Protein AF-A0A7J4TSA5-F1 (afdb_monomer)

Secondary structure (DSSP, 8-state):
------EEEE--SSTTS-HHHHHHHHHHHHHHTT-----EEEEE-GGG-EEEEEE-

Nearest PDB structures (foldseek):
  3ep7-assembly1_A  TM=5.470E-01  e=9.585E+00  Homo sapiens

Sequence (56 aa):
MARVVVTLRIMPESPETDLKKLEQKASEKIKAFGCEVGKTEIRPVAFGLKALLLYF

Radius of gyration: 12.15 Å; Cα contacts (8 Å, |Δi|>4): 74; chains: 1; bounding box: 33×13×34 Å

Foldseek 3Di:
DDDDKDKDKDWDPDLPDDVVVVVVVVCVVCVVVVHDWDDWDWDQDPPNTIIIITID

pLDDT: mean 82.78, std 5.26, range [57.75, 88.75]

Solvent-accessible surface area (backbone atoms only — not comparable to full-atom values): 3416 Å² total; per-residue (Å²): 136,90,87,76,79,47,76,48,76,45,73,62,96,50,58,84,56,61,60,68,62,50,50,52,54,49,45,52,50,38,46,73,72,73,42,64,72,61,57,75,47,80,43,79,44,81,90,72,26,53,31,40,37,39,34,55

Mean predicted aligned error: 5.11 Å

Structure (mmCIF, N/CA/C/O backbone):
data_AF-A0A7J4TSA5-F1
#
_entry.id   AF-A0A7J4TSA5-F1
#
loop_
_atom_site.group_PDB
_atom_site.id
_atom_site.type_symbol
_atom_site.label_atom_id
_atom_site.label_alt_id
_atom_site.label_comp_id
_atom_site.label_asym_id
_atom_site.label_entity_id
_atom_site.label_seq_id
_atom_site.pdbx_PDB_ins_code
_atom_site.Cartn_x
_atom_site.Cartn_y
_atom_site.Cartn_z
_atom_site.occupancy
_atom_site.B_iso_or_equiv
_atom_site.auth_seq_id
_atom_site.auth_comp_id
_atom_site.auth_asym_id
_atom_site.auth_atom_id
_atom_site.pdbx_PDB_model_num
ATOM 1 N N . MET A 1 1 ? 14.910 -2.211 -23.668 1.00 57.75 1 MET A N 1
ATOM 2 C CA . MET A 1 1 ? 14.660 -2.077 -22.216 1.00 57.75 1 MET A CA 1
ATOM 3 C C . MET A 1 1 ? 13.181 -2.296 -21.970 1.00 57.75 1 MET A C 1
ATOM 5 O O . MET A 1 1 ? 12.383 -1.551 -22.522 1.00 57.75 1 MET A O 1
ATOM 9 N N . ALA A 1 2 ? 12.819 -3.330 -21.213 1.00 80.19 2 ALA A N 1
ATOM 10 C CA . ALA A 1 2 ? 11.440 -3.532 -20.783 1.00 80.19 2 ALA A CA 1
ATOM 11 C C . ALA A 1 2 ? 11.211 -2.735 -19.492 1.00 80.19 2 ALA A C 1
ATOM 13 O O . ALA A 1 2 ? 12.002 -2.848 -18.559 1.00 80.19 2 ALA A O 1
ATOM 14 N N . ARG A 1 3 ? 10.163 -1.909 -19.455 1.00 79.12 3 ARG A N 1
ATOM 15 C CA . ARG A 1 3 ? 9.680 -1.253 -18.234 1.00 79.12 3 ARG A CA 1
ATOM 16 C C . ARG A 1 3 ? 8.444 -2.008 -17.766 1.00 79.12 3 ARG A C 1
ATOM 18 O O . ARG A 1 3 ? 7.506 -2.167 -18.542 1.00 79.12 3 ARG A O 1
ATOM 25 N N . VAL A 1 4 ? 8.471 -2.485 -16.529 1.00 83.88 4 VAL A N 1
ATOM 26 C CA . VAL A 1 4 ? 7.334 -3.136 -15.875 1.00 83.88 4 VAL A CA 1
ATOM 27 C C . VAL A 1 4 ? 6.800 -2.160 -14.845 1.00 83.88 4 VAL A C 1
ATOM 29 O O . VAL A 1 4 ? 7.585 -1.582 -14.105 1.00 83.88 4 VAL A O 1
ATOM 32 N N . VAL A 1 5 ? 5.484 -1.968 -14.833 1.00 85.44 5 VAL A N 1
ATOM 33 C CA . VAL A 1 5 ? 4.800 -1.161 -13.823 1.00 85.44 5 VAL A CA 1
ATOM 34 C C . VAL A 1 5 ? 4.016 -2.113 -12.936 1.00 85.44 5 VAL A C 1
ATOM 36 O O . VAL A 1 5 ? 3.156 -2.854 -13.416 1.00 85.44 5 VAL A O 1
ATOM 39 N N . VAL A 1 6 ? 4.317 -2.101 -11.646 1.00 86.38 6 VAL A N 1
ATOM 40 C CA . VAL A 1 6 ? 3.651 -2.885 -10.615 1.00 86.38 6 VAL A CA 1
ATOM 41 C C . VAL A 1 6 ? 2.710 -1.966 -9.850 1.00 86.38 6 VAL A C 1
ATOM 43 O O . VAL A 1 6 ? 3.074 -0.874 -9.426 1.00 86.38 6 VAL A O 1
ATOM 46 N N . THR A 1 7 ? 1.466 -2.409 -9.674 1.00 88.31 7 THR A N 1
ATOM 47 C CA . THR A 1 7 ? 0.495 -1.705 -8.830 1.00 88.31 7 THR A CA 1
ATOM 48 C C . THR A 1 7 ? 0.323 -2.468 -7.527 1.00 88.31 7 THR A C 1
ATOM 50 O O . THR A 1 7 ? -0.228 -3.569 -7.511 1.00 88.31 7 THR A O 1
ATOM 53 N N . LEU A 1 8 ? 0.774 -1.884 -6.423 1.00 86.88 8 LEU A N 1
ATOM 54 C CA . LEU A 1 8 ? 0.624 -2.437 -5.086 1.00 86.88 8 LEU A CA 1
ATOM 55 C C . LEU A 1 8 ? -0.599 -1.815 -4.412 1.00 86.88 8 LEU A C 1
ATOM 57 O O . LEU A 1 8 ? -0.631 -0.617 -4.134 1.00 86.88 8 LEU A O 1
ATOM 61 N N . ARG A 1 9 ? -1.612 -2.641 -4.143 1.00 87.44 9 ARG A N 1
ATOM 62 C CA . ARG A 1 9 ? -2.833 -2.227 -3.446 1.00 87.44 9 ARG A CA 1
ATOM 63 C C . ARG A 1 9 ? -2.755 -2.629 -1.978 1.00 87.44 9 ARG A C 1
ATOM 65 O O . ARG A 1 9 ? -2.814 -3.814 -1.664 1.00 87.44 9 ARG A O 1
ATOM 72 N N . ILE A 1 10 ? -2.685 -1.644 -1.091 1.00 84.38 10 ILE A N 1
ATOM 73 C CA . ILE A 1 10 ? -2.692 -1.841 0.356 1.00 84.38 10 ILE A CA 1
ATOM 74 C C . ILE A 1 10 ? -4.095 -1.533 0.884 1.00 84.38 10 ILE A C 1
ATOM 76 O O . ILE A 1 10 ? -4.608 -0.423 0.722 1.00 84.38 10 ILE A O 1
ATOM 80 N N . MET A 1 11 ? -4.719 -2.538 1.497 1.00 83.75 11 MET A N 1
ATOM 81 C CA . MET A 1 11 ? -5.999 -2.411 2.189 1.00 83.75 11 MET A CA 1
ATOM 82 C C . MET A 1 11 ? -5.735 -2.387 3.696 1.00 83.75 11 MET A C 1
ATOM 84 O O . MET A 1 11 ? -5.248 -3.384 4.225 1.00 83.75 11 MET A O 1
ATOM 88 N N . PRO A 1 12 ? -5.996 -1.266 4.383 1.00 78.94 12 PRO A N 1
ATOM 89 C CA . PRO A 1 12 ? -5.899 -1.225 5.832 1.00 78.94 12 PRO A CA 1
ATOM 90 C C . PRO A 1 12 ? -7.029 -2.045 6.463 1.00 78.94 12 PRO A C 1
ATOM 92 O O . PRO A 1 12 ? -8.146 -2.061 5.949 1.00 78.94 12 PRO A O 1
ATOM 95 N N . GLU A 1 13 ? -6.745 -2.693 7.592 1.00 75.94 13 GLU A N 1
ATOM 96 C CA . GLU A 1 13 ? -7.744 -3.464 8.350 1.00 75.94 13 GLU A CA 1
ATOM 97 C C . GLU A 1 13 ? -8.749 -2.553 9.076 1.00 75.94 13 GLU A C 1
ATOM 99 O O . GLU A 1 13 ? -9.898 -2.941 9.268 1.00 75.94 13 GLU A O 1
ATOM 104 N N . SER A 1 14 ? -8.347 -1.316 9.399 1.00 77.75 14 SER A N 1
ATOM 105 C CA . SER A 1 14 ? -9.195 -0.314 10.060 1.00 77.75 14 SER A CA 1
ATOM 106 C C . SER A 1 14 ? -9.181 1.046 9.348 1.00 77.75 14 SER A C 1
ATOM 108 O O . SER A 1 14 ? -8.125 1.473 8.866 1.00 77.75 14 SER A O 1
ATOM 110 N N . PRO A 1 15 ? -10.308 1.790 9.338 1.00 71.69 15 PRO A N 1
ATOM 111 C CA . PRO A 1 15 ? -10.405 3.127 8.736 1.00 71.69 15 PRO A CA 1
ATOM 112 C C . PRO A 1 15 ? -9.572 4.195 9.466 1.00 71.69 15 PRO A C 1
ATOM 114 O O . PRO A 1 15 ? -9.257 5.228 8.881 1.00 71.69 15 PRO A O 1
ATOM 117 N N . GLU A 1 16 ? -9.171 3.937 10.713 1.00 74.50 16 GLU A N 1
ATOM 118 C CA . GLU A 1 16 ? -8.289 4.802 11.514 1.00 74.50 16 GLU A CA 1
ATOM 119 C C . GLU A 1 16 ? -6.800 4.659 11.150 1.00 74.50 16 GLU A C 1
ATOM 121 O O . GLU A 1 16 ? -5.949 5.367 11.688 1.00 74.50 16 GLU A O 1
ATOM 126 N N . THR A 1 17 ? -6.459 3.745 10.235 1.00 77.00 17 THR A N 1
ATOM 127 C CA . THR A 1 17 ? -5.072 3.534 9.809 1.00 77.00 17 THR A CA 1
ATOM 128 C C . THR A 1 17 ? -4.520 4.781 9.120 1.00 77.00 17 THR A C 1
ATOM 130 O O . THR A 1 17 ? -5.089 5.291 8.154 1.00 77.00 17 THR A O 1
ATOM 133 N N . ASP A 1 18 ? -3.364 5.249 9.588 1.00 80.25 18 ASP A N 1
ATOM 134 C CA . ASP A 1 18 ? -2.705 6.449 9.077 1.00 80.25 18 ASP A CA 1
ATOM 135 C C . ASP A 1 18 ? -2.102 6.204 7.681 1.00 80.25 18 ASP A C 1
ATOM 137 O O . ASP A 1 18 ? -0.990 5.691 7.520 1.00 80.25 18 ASP A O 1
ATOM 141 N N . LEU A 1 19 ? -2.867 6.559 6.647 1.00 78.75 19 LEU A N 1
ATOM 142 C CA . LEU A 1 19 ? -2.502 6.352 5.240 1.00 78.75 19 LEU A CA 1
ATOM 143 C C . LEU A 1 19 ? -1.232 7.103 4.842 1.00 78.75 19 LEU A C 1
ATOM 145 O O . LEU A 1 19 ? -0.500 6.619 3.984 1.00 78.75 19 LEU A O 1
ATOM 149 N N . LYS A 1 20 ? -0.945 8.252 5.471 1.00 80.50 20 LYS A N 1
ATOM 150 C CA . LYS A 1 20 ? 0.281 9.019 5.207 1.00 80.50 20 LYS A CA 1
ATOM 151 C C . LYS A 1 20 ? 1.513 8.255 5.672 1.00 80.50 20 LYS A C 1
ATOM 153 O O . LYS A 1 20 ? 2.482 8.138 4.925 1.00 80.50 20 LYS A O 1
ATOM 158 N N . LYS A 1 21 ? 1.470 7.687 6.882 1.00 84.44 21 LYS A N 1
ATOM 159 C CA . LYS A 1 21 ? 2.554 6.818 7.371 1.00 84.44 21 LYS A CA 1
ATOM 160 C C . LYS A 1 21 ? 2.700 5.563 6.516 1.00 84.44 21 LYS A C 1
ATOM 162 O O . LYS A 1 21 ? 3.820 5.107 6.291 1.00 84.44 21 LYS A O 1
ATOM 167 N N . LEU A 1 22 ? 1.583 5.005 6.049 1.00 83.94 22 LEU A N 1
ATOM 168 C CA . LEU A 1 22 ? 1.576 3.839 5.168 1.00 83.94 22 LEU A CA 1
ATOM 169 C C . LEU A 1 22 ? 2.247 4.147 3.821 1.00 83.94 22 LEU A C 1
ATOM 171 O O . LEU A 1 22 ? 3.078 3.367 3.364 1.00 83.94 22 LEU A O 1
ATOM 175 N N . GLU A 1 23 ? 1.937 5.302 3.230 1.00 83.81 23 GLU A N 1
ATOM 176 C CA . GLU A 1 23 ? 2.526 5.778 1.975 1.00 83.81 23 GLU A CA 1
ATOM 177 C C . GLU A 1 23 ? 4.029 6.016 2.095 1.00 83.81 23 GLU A C 1
ATOM 179 O O . GLU A 1 23 ? 4.785 5.552 1.238 1.00 83.81 23 GLU A O 1
ATOM 184 N N . GLN A 1 24 ? 4.479 6.667 3.170 1.00 87.31 24 GLN A N 1
ATOM 185 C CA . GLN A 1 24 ? 5.907 6.876 3.418 1.00 87.31 24 GLN A CA 1
ATOM 186 C C . GLN A 1 24 ? 6.651 5.549 3.570 1.00 87.31 24 GLN A C 1
ATOM 188 O O . GLN A 1 24 ? 7.615 5.309 2.847 1.00 87.31 24 GLN A O 1
ATOM 193 N N . LYS A 1 25 ? 6.158 4.642 4.427 1.00 88.25 25 LYS A N 1
ATOM 194 C CA .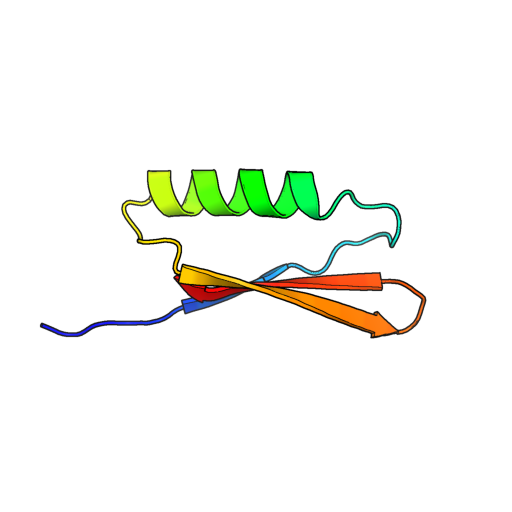 LYS A 1 25 ? 6.782 3.324 4.626 1.00 88.25 25 LYS A CA 1
ATOM 195 C C . LYS A 1 25 ? 6.811 2.492 3.348 1.00 88.25 25 LYS A C 1
ATOM 197 O O . LYS A 1 25 ? 7.801 1.811 3.085 1.00 88.25 25 LYS A O 1
ATOM 202 N N . ALA A 1 26 ? 5.731 2.514 2.568 1.00 85.94 26 ALA A N 1
ATOM 203 C CA . ALA A 1 26 ? 5.672 1.804 1.297 1.00 85.94 26 ALA A CA 1
ATOM 204 C C . A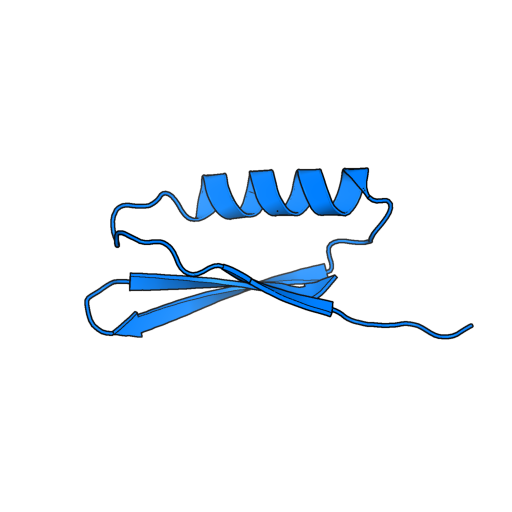LA A 1 26 ? 6.679 2.392 0.300 1.00 85.94 26 ALA A C 1
ATOM 206 O O . ALA A 1 26 ? 7.456 1.644 -0.287 1.00 85.94 26 ALA A O 1
ATOM 207 N N . SER A 1 27 ? 6.731 3.720 0.179 1.00 85.38 27 SER A N 1
ATOM 208 C CA . SER A 1 27 ? 7.665 4.418 -0.707 1.00 85.38 27 SER A CA 1
ATOM 209 C C . SER A 1 27 ? 9.128 4.178 -0.327 1.00 85.38 27 SER A C 1
ATOM 211 O O . SER A 1 27 ? 9.954 3.935 -1.203 1.00 85.38 27 SER A O 1
ATOM 213 N N . GLU A 1 28 ? 9.461 4.199 0.966 1.00 88.75 28 GLU A N 1
ATOM 214 C CA . GLU A 1 28 ? 10.805 3.869 1.455 1.00 88.75 28 GLU A CA 1
ATO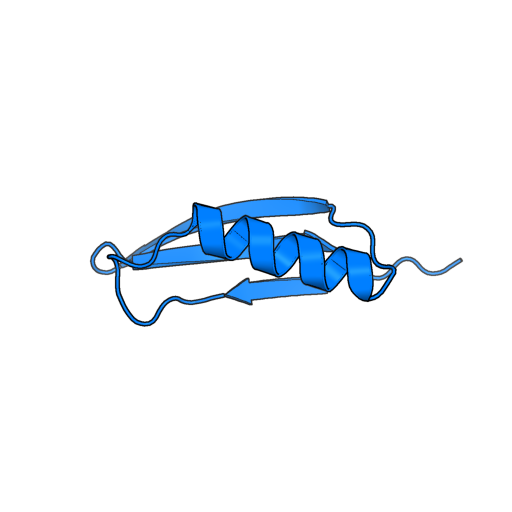M 215 C C . GLU A 1 28 ? 11.191 2.428 1.126 1.00 88.75 28 GLU A C 1
ATOM 217 O O . GLU A 1 28 ? 12.291 2.196 0.630 1.00 88.75 28 GLU A O 1
ATOM 222 N N . LYS A 1 29 ? 10.283 1.462 1.332 1.00 86.88 29 LYS A N 1
ATOM 223 C CA . LYS A 1 29 ? 10.539 0.069 0.949 1.00 86.88 29 LYS A CA 1
ATOM 224 C C . LYS A 1 29 ? 10.784 -0.061 -0.550 1.00 86.88 29 LYS A C 1
ATOM 226 O O . LYS A 1 29 ? 11.768 -0.674 -0.936 1.00 86.88 29 LYS A O 1
ATOM 231 N N . ILE A 1 30 ? 9.938 0.530 -1.387 1.00 86.69 30 ILE A N 1
ATOM 232 C CA . ILE A 1 30 ? 10.078 0.465 -2.850 1.00 86.69 30 ILE A CA 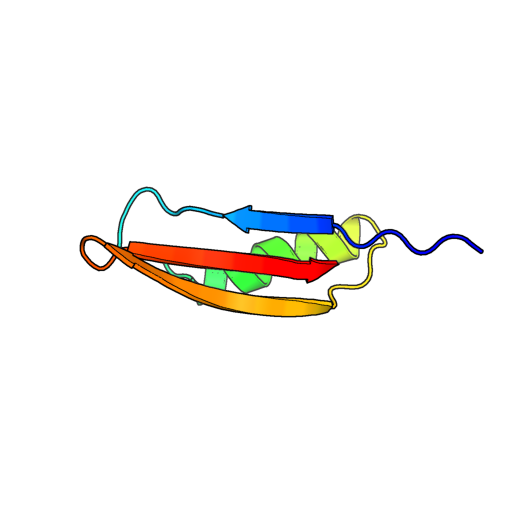1
ATOM 233 C C . ILE A 1 30 ? 11.425 1.056 -3.298 1.00 86.69 30 ILE A C 1
ATOM 235 O O . ILE A 1 30 ? 12.139 0.427 -4.077 1.00 86.69 30 ILE A O 1
ATOM 239 N N . LYS A 1 31 ? 11.822 2.209 -2.741 1.00 85.62 31 LYS A N 1
ATOM 240 C CA . LYS A 1 31 ? 13.141 2.807 -3.001 1.00 85.62 31 LYS A CA 1
ATOM 241 C C . LYS A 1 31 ? 14.289 1.919 -2.524 1.00 85.62 31 LYS A C 1
ATOM 243 O O . LYS A 1 31 ? 15.284 1.794 -3.229 1.00 85.62 31 LYS A O 1
ATOM 248 N N . ALA A 1 32 ? 14.154 1.276 -1.363 1.00 88.25 32 ALA A N 1
ATOM 249 C CA . ALA A 1 32 ? 15.152 0.338 -0.846 1.00 88.25 32 ALA A CA 1
ATOM 250 C C . ALA A 1 32 ? 15.304 -0.913 -1.731 1.00 88.25 32 ALA A C 1
ATOM 252 O O . ALA A 1 32 ? 16.390 -1.478 -1.807 1.00 88.25 32 ALA A O 1
ATOM 253 N N . PHE A 1 33 ? 14.243 -1.313 -2.437 1.00 84.12 33 PHE A N 1
ATOM 254 C CA . PHE A 1 33 ? 14.285 -2.363 -3.459 1.00 84.12 33 PHE A CA 1
ATOM 255 C C . PHE A 1 33 ? 14.914 -1.904 -4.789 1.00 84.12 33 PHE A C 1
ATOM 257 O O . PHE A 1 33 ? 15.088 -2.722 -5.689 1.00 84.12 33 PHE A O 1
ATOM 264 N N . GLY A 1 34 ? 15.284 -0.625 -4.921 1.00 81.31 34 GLY A N 1
ATOM 265 C CA . GLY A 1 34 ? 15.862 -0.063 -6.144 1.00 81.31 34 GLY A CA 1
ATOM 266 C C . GLY A 1 34 ? 14.830 0.273 -7.223 1.00 81.31 34 GLY A C 1
ATOM 267 O O . GLY A 1 34 ? 15.203 0.471 -8.377 1.00 81.31 34 GLY A O 1
ATOM 268 N N . CYS A 1 35 ? 13.545 0.334 -6.866 1.00 82.94 35 CYS A N 1
ATOM 269 C CA . CYS A 1 35 ? 12.463 0.706 -7.774 1.00 82.94 35 CY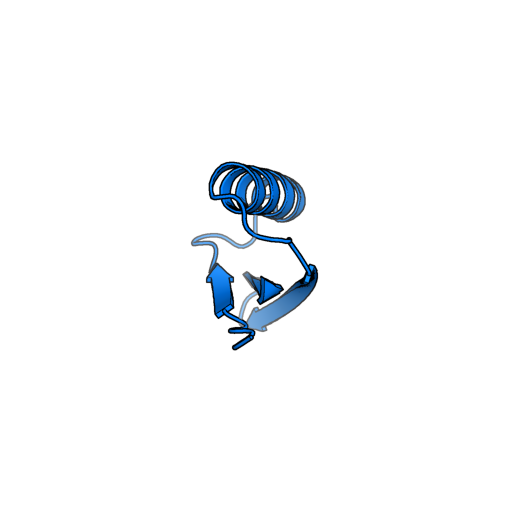S A CA 1
ATOM 270 C C . CYS A 1 35 ? 12.151 2.209 -7.683 1.00 82.94 35 CYS A C 1
ATOM 272 O O . CYS A 1 35 ? 12.292 2.837 -6.629 1.00 82.94 35 CYS A O 1
ATOM 274 N N . GLU A 1 36 ? 11.680 2.787 -8.788 1.00 81.50 36 GLU A N 1
ATOM 275 C CA . GLU A 1 36 ? 11.181 4.161 -8.813 1.00 81.50 36 GLU A CA 1
ATOM 276 C C . GLU A 1 36 ? 9.734 4.190 -8.330 1.00 81.50 36 GLU A C 1
ATOM 278 O O . GLU A 1 36 ? 8.836 3.673 -8.983 1.00 81.50 36 GLU A O 1
ATOM 283 N N . VAL A 1 37 ? 9.492 4.836 -7.189 1.00 80.75 37 VAL A N 1
ATOM 284 C CA . VAL A 1 37 ? 8.121 5.133 -6.763 1.00 80.75 37 VAL A CA 1
ATOM 285 C C . VAL A 1 37 ? 7.531 6.139 -7.744 1.00 80.75 37 VAL A C 1
ATOM 287 O O . VAL A 1 37 ? 7.990 7.278 -7.817 1.00 80.75 37 VAL A O 1
ATOM 290 N N . GLY A 1 38 ? 6.517 5.710 -8.486 1.00 82.56 38 GLY A N 1
ATOM 291 C CA . GLY A 1 38 ? 5.745 6.555 -9.378 1.00 82.56 38 GLY A CA 1
ATOM 292 C C . GLY A 1 38 ? 4.579 7.212 -8.647 1.00 82.56 38 GLY A C 1
ATOM 293 O O . GLY A 1 38 ? 4.749 8.005 -7.722 1.00 82.56 38 GLY A O 1
ATOM 294 N N . LYS A 1 39 ? 3.362 6.911 -9.100 1.00 83.94 39 LYS A N 1
ATOM 295 C CA . LYS A 1 39 ? 2.138 7.541 -8.598 1.00 83.94 39 LYS A CA 1
ATOM 296 C C . LYS A 1 39 ? 1.687 6.877 -7.292 1.00 83.94 39 LYS A C 1
ATOM 298 O O . LYS A 1 39 ? 1.768 5.658 -7.154 1.00 83.94 39 LYS A O 1
ATOM 303 N N . THR A 1 40 ? 1.145 7.659 -6.366 1.00 85.00 40 THR A N 1
ATOM 304 C CA . THR A 1 40 ? 0.372 7.147 -5.228 1.00 85.00 40 THR A CA 1
ATOM 305 C C . THR A 1 40 ? -1.064 7.656 -5.333 1.00 85.00 40 THR A C 1
ATOM 307 O O . THR A 1 40 ? -1.315 8.811 -5.676 1.00 85.00 40 THR A O 1
ATOM 310 N N . GLU A 1 41 ? -2.038 6.773 -5.126 1.00 86.69 41 GLU A N 1
ATOM 311 C CA . GLU A 1 41 ? -3.461 7.104 -5.166 1.00 86.69 41 GLU A CA 1
ATOM 312 C C . GLU A 1 41 ? -4.164 6.553 -3.933 1.00 86.69 41 GLU A C 1
ATOM 314 O O . GLU A 1 41 ? -4.101 5.362 -3.639 1.00 86.69 41 GLU A O 1
ATOM 319 N N . ILE A 1 42 ? -4.902 7.415 -3.238 1.00 85.75 42 ILE A N 1
ATOM 320 C CA . ILE A 1 42 ? -5.780 7.003 -2.147 1.00 85.75 42 ILE A CA 1
ATOM 321 C C . ILE A 1 42 ? -7.190 6.893 -2.715 1.00 85.75 42 ILE A C 1
ATOM 323 O O . ILE A 1 42 ? -7.783 7.895 -3.115 1.00 85.75 42 ILE A O 1
ATOM 327 N N . ARG A 1 43 ? -7.738 5.679 -2.750 1.00 85.12 43 ARG A N 1
ATOM 328 C CA . ARG A 1 43 ? -9.122 5.436 -3.161 1.00 85.12 43 ARG A CA 1
ATOM 329 C C . ARG A 1 43 ? -9.992 5.151 -1.943 1.00 85.12 43 ARG A C 1
ATOM 331 O O . ARG A 1 43 ? -9.711 4.191 -1.227 1.00 85.12 43 ARG A O 1
ATOM 338 N N . PRO A 1 44 ? -11.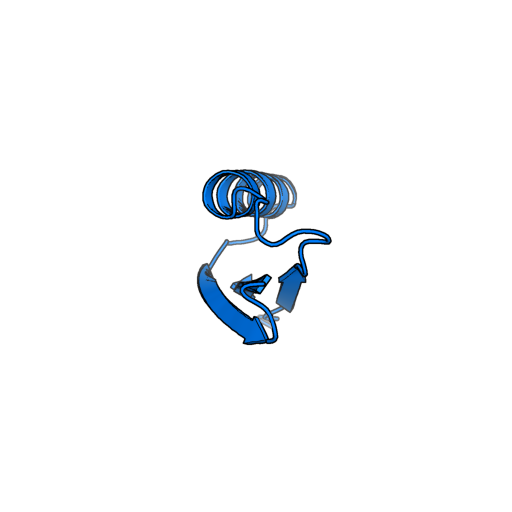053 5.934 -1.695 1.00 83.75 44 PRO A N 1
ATOM 339 C CA . PRO A 1 44 ? -12.027 5.577 -0.676 1.00 83.75 44 PRO A CA 1
ATOM 340 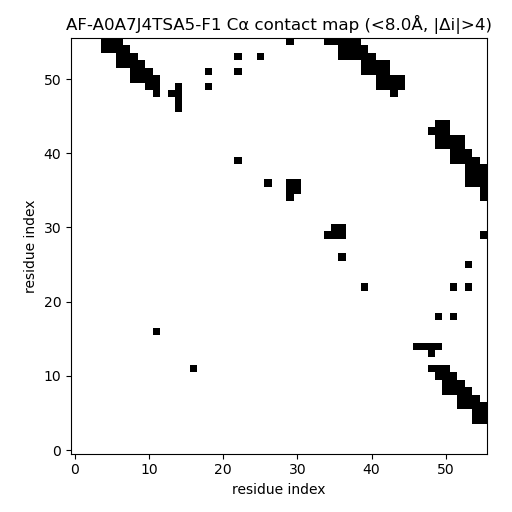C C . PRO A 1 44 ? -12.706 4.253 -1.050 1.00 83.75 44 PRO A C 1
ATOM 342 O O . PRO A 1 44 ? -13.050 4.009 -2.206 1.00 83.75 44 PRO A O 1
ATOM 345 N N . VAL A 1 45 ? -12.860 3.394 -0.053 1.00 81.38 45 VAL A N 1
ATOM 346 C CA . VAL A 1 45 ? -13.573 2.117 -0.094 1.00 81.38 45 VAL A CA 1
ATOM 347 C C . VAL A 1 45 ? -14.825 2.270 0.781 1.00 81.38 45 VAL A C 1
ATOM 349 O O . VAL A 1 45 ? -14.977 3.249 1.515 1.00 81.38 45 VAL A O 1
ATOM 352 N N . ALA A 1 46 ? -15.761 1.330 0.682 1.00 80.44 46 ALA A N 1
ATOM 353 C CA . ALA A 1 46 ? -16.947 1.310 1.531 1.00 80.44 46 ALA A CA 1
ATOM 354 C C . ALA A 1 46 ? -16.589 1.341 3.034 1.00 80.44 46 ALA A C 1
ATOM 356 O O . ALA A 1 46 ? -15.507 0.915 3.436 1.00 80.44 46 ALA A O 1
ATOM 357 N N . PHE A 1 47 ? -17.517 1.829 3.865 1.00 74.31 47 PHE A N 1
ATOM 358 C CA . PHE A 1 47 ? -17.374 1.898 5.330 1.00 74.31 47 PHE A CA 1
ATOM 359 C C . PHE A 1 47 ? -16.214 2.778 5.838 1.00 74.31 47 PHE A C 1
ATOM 361 O O . PHE A 1 47 ? -15.607 2.490 6.864 1.00 74.31 47 PHE A O 1
ATOM 368 N N . GLY A 1 48 ? -15.886 3.864 5.128 1.00 76.25 48 GLY A N 1
ATOM 369 C CA . GLY A 1 48 ? -14.859 4.827 5.562 1.00 76.25 48 GLY A CA 1
ATOM 370 C C . GLY A 1 48 ? -13.418 4.319 5.443 1.00 76.25 48 GLY A C 1
ATOM 371 O O . GLY A 1 48 ? -12.477 5.062 5.726 1.00 76.25 48 GLY A O 1
ATOM 372 N N . LEU A 1 49 ? -13.234 3.080 4.981 1.00 80.75 49 LEU A N 1
ATOM 373 C CA . LEU A 1 49 ? -11.938 2.521 4.633 1.00 80.75 49 LEU A CA 1
ATOM 374 C C . LEU A 1 49 ? -11.368 3.255 3.420 1.00 80.75 49 LEU A C 1
ATOM 376 O O . LEU A 1 49 ? -12.088 3.752 2.558 1.00 80.75 49 LEU A O 1
ATOM 380 N N . LYS A 1 50 ? -10.047 3.323 3.330 1.00 82.81 50 LYS A N 1
ATOM 381 C CA . LYS A 1 50 ? -9.344 3.942 2.206 1.00 82.81 50 LYS A CA 1
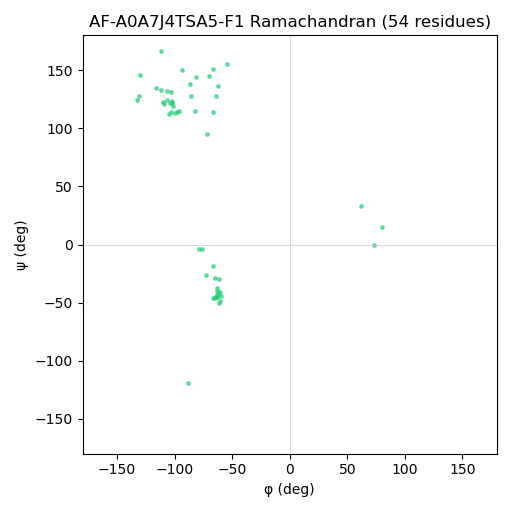ATOM 382 C C . LYS A 1 50 ? -8.251 2.984 1.767 1.00 82.81 50 LYS A C 1
ATOM 384 O O . LYS A 1 50 ? -7.432 2.576 2.577 1.00 82.81 50 LYS A O 1
ATOM 389 N N . ALA A 1 51 ? -8.249 2.606 0.500 1.00 85.19 51 ALA A N 1
ATOM 390 C CA . ALA A 1 51 ? -7.189 1.816 -0.096 1.00 85.19 51 ALA A CA 1
ATOM 391 C C . ALA A 1 51 ? -6.081 2.747 -0.584 1.00 85.19 51 ALA A C 1
ATOM 393 O O . ALA A 1 51 ? -6.355 3.782 -1.192 1.00 85.19 51 ALA A O 1
ATOM 394 N N . LEU A 1 52 ? -4.836 2.351 -0.353 1.00 86.88 52 LEU A N 1
ATOM 395 C CA . LEU A 1 52 ? -3.670 3.023 -0.903 1.00 86.88 52 LEU A CA 1
ATOM 396 C C . LEU A 1 52 ? -3.153 2.201 -2.085 1.00 86.88 52 LEU A C 1
ATOM 398 O O . LEU A 1 52 ? -2.848 1.019 -1.938 1.00 86.88 52 LEU A O 1
ATOM 402 N N . LEU A 1 53 ? -3.083 2.812 -3.260 1.00 88.75 53 LEU A N 1
ATOM 403 C CA . LEU A 1 53 ? -2.484 2.236 -4.456 1.00 88.75 53 LEU A CA 1
ATOM 404 C C . LEU A 1 53 ? -1.144 2.926 -4.700 1.00 88.75 53 LEU A C 1
ATOM 406 O O . LEU A 1 53 ? -1.099 4.147 -4.824 1.00 88.75 53 LEU A O 1
ATOM 410 N N . LEU A 1 54 ? -0.066 2.153 -4.784 1.00 87.50 54 LEU A N 1
ATOM 411 C CA . LEU A 1 54 ? 1.241 2.635 -5.223 1.00 87.50 54 LEU A CA 1
ATOM 412 C C . LEU A 1 54 ? 1.589 2.010 -6.568 1.00 87.50 54 LEU A C 1
ATOM 414 O O . LEU A 1 54 ? 1.461 0.799 -6.735 1.00 87.50 54 LEU A O 1
ATOM 418 N N . TYR A 1 55 ? 2.052 2.833 -7.498 1.00 88.12 55 TYR A N 1
ATOM 419 C CA . TYR A 1 55 ? 2.538 2.417 -8.808 1.00 88.12 55 TYR A CA 1
ATOM 420 C C . TYR A 1 55 ? 4.053 2.623 -8.839 1.00 88.12 55 TYR A C 1
ATOM 422 O O . TYR A 1 55 ? 4.506 3.743 -8.598 1.00 88.12 55 TYR A O 1
ATOM 430 N N . PHE A 1 56 ? 4.823 1.571 -9.108 1.00 85.94 56 PHE A N 1
ATOM 431 C CA . PHE A 1 56 ? 6.289 1.606 -9.171 1.00 85.94 56 PHE A CA 1
ATOM 432 C C . PHE A 1 56 ? 6.860 0.564 -10.135 1.00 85.94 56 PHE A C 1
ATOM 434 O O . PHE A 1 56 ? 6.071 -0.283 -10.611 1.00 85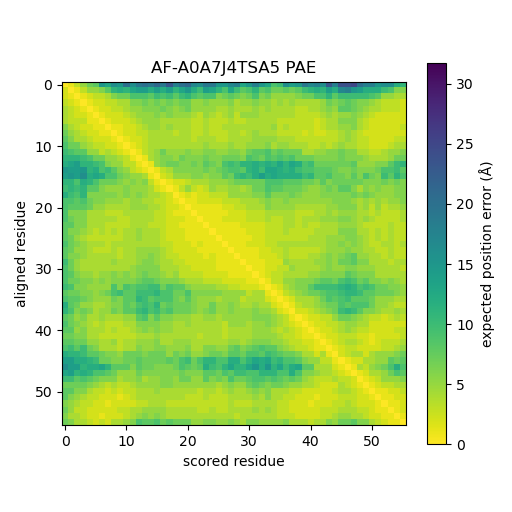.94 56 PHE A O 1
#